Protein AF-A0A3N5VXT0-F1 (afdb_monomer)

Structure (mmCIF, N/CA/C/O backbone):
data_AF-A0A3N5VXT0-F1
#
_entry.id   AF-A0A3N5VXT0-F1
#
loop_
_atom_site.group_PDB
_atom_site.id
_atom_site.type_symbol
_atom_site.label_atom_id
_atom_site.label_alt_id
_atom_site.label_comp_id
_atom_site.label_asym_id
_atom_site.label_entity_id
_atom_site.label_seq_id
_atom_site.pdbx_PDB_ins_code
_atom_site.Cartn_x
_atom_site.Cartn_y
_atom_site.Cartn_z
_atom_site.occupancy
_atom_site.B_iso_or_equiv
_atom_site.auth_seq_id
_atom_site.auth_comp_id
_atom_site.auth_asym_id
_atom_site.auth_atom_id
_atom_site.pdbx_PDB_model_num
ATOM 1 N N . MET A 1 1 ? 22.801 -5.169 -23.342 1.00 86.81 1 MET A N 1
ATOM 2 C CA . MET A 1 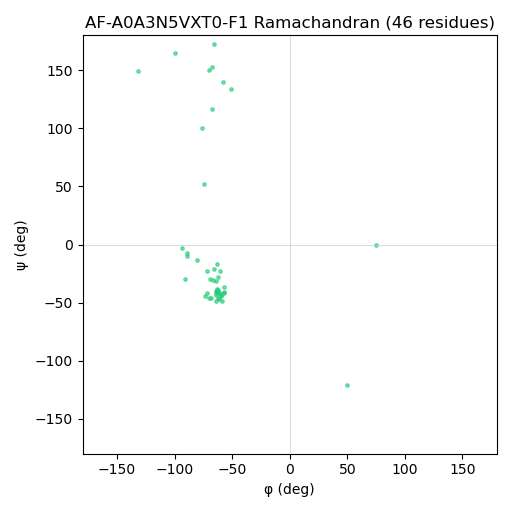1 ? 22.666 -5.470 -21.896 1.00 86.81 1 MET A CA 1
ATOM 3 C C . MET A 1 1 ? 21.793 -4.440 -21.180 1.00 86.81 1 MET A C 1
ATOM 5 O O . MET A 1 1 ? 20.754 -4.837 -20.679 1.00 86.81 1 MET A O 1
ATOM 9 N N . LEU A 1 2 ? 22.133 -3.142 -21.194 1.00 96.12 2 LEU A N 1
ATOM 10 C CA . LEU A 1 2 ? 21.363 -2.090 -20.500 1.00 96.12 2 LEU A CA 1
ATOM 11 C C . LEU A 1 2 ? 19.890 -1.977 -20.945 1.00 96.12 2 LEU A C 1
ATOM 13 O O . LEU A 1 2 ? 19.002 -1.983 -20.101 1.00 96.12 2 LEU A O 1
ATOM 17 N N . GLN A 1 3 ? 19.624 -1.939 -22.257 1.00 96.94 3 GLN A N 1
ATOM 18 C CA . GLN A 1 3 ? 18.256 -1.820 -22.793 1.00 96.94 3 GLN A CA 1
ATOM 19 C C . GLN A 1 3 ? 17.329 -2.948 -22.306 1.00 96.94 3 GLN A C 1
ATOM 21 O O . GLN A 1 3 ? 16.202 -2.686 -21.898 1.00 96.94 3 GLN A O 1
ATOM 26 N N . ASN A 1 4 ? 17.833 -4.186 -22.252 1.00 95.94 4 ASN A N 1
ATOM 27 C CA . ASN A 1 4 ? 17.067 -5.337 -21.765 1.00 95.94 4 ASN A CA 1
ATOM 28 C C . ASN A 1 4 ? 16.746 -5.243 -20.265 1.00 95.94 4 ASN A C 1
ATOM 30 O O . ASN A 1 4 ? 15.732 -5.775 -19.834 1.00 95.94 4 ASN A O 1
ATOM 34 N N . ILE A 1 5 ? 17.601 -4.601 -19.460 1.00 96.75 5 ILE A N 1
ATOM 35 C CA . ILE A 1 5 ? 17.354 -4.410 -18.021 1.00 96.75 5 ILE A CA 1
ATOM 36 C C . ILE A 1 5 ? 16.280 -3.342 -17.815 1.00 96.75 5 ILE A C 1
ATOM 38 O O . ILE A 1 5 ? 15.357 -3.557 -17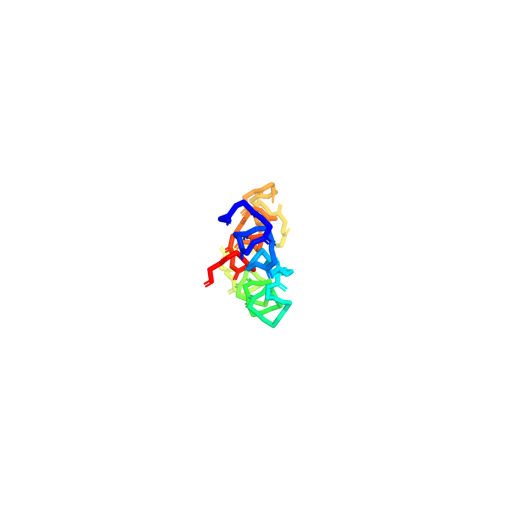.038 1.00 96.75 5 ILE A O 1
ATOM 42 N N . ILE A 1 6 ? 16.362 -2.231 -18.552 1.00 97.25 6 ILE A N 1
ATOM 43 C CA . ILE A 1 6 ? 15.364 -1.155 -18.485 1.00 97.25 6 ILE A CA 1
ATOM 44 C C . ILE A 1 6 ? 13.978 -1.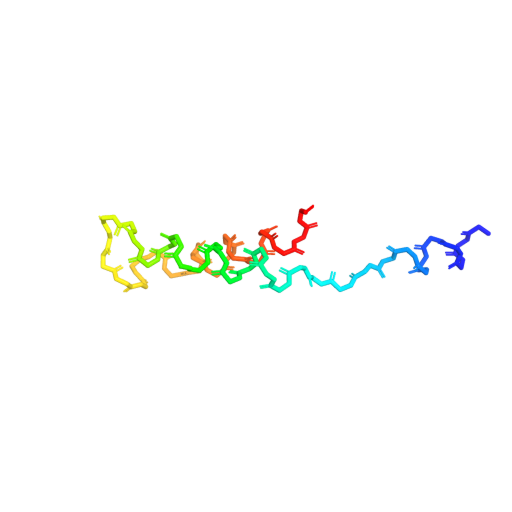683 -18.877 1.00 97.25 6 ILE A C 1
ATOM 46 O O . ILE A 1 6 ? 13.006 -1.404 -18.185 1.00 97.25 6 ILE A O 1
ATOM 50 N N . ALA A 1 7 ? 13.892 -2.521 -19.917 1.00 96.19 7 ALA A N 1
ATOM 51 C CA . ALA A 1 7 ? 12.633 -3.125 -20.362 1.00 96.19 7 ALA A CA 1
ATOM 52 C C . ALA A 1 7 ? 11.966 -4.051 -19.321 1.00 96.19 7 ALA A C 1
ATOM 54 O O . ALA A 1 7 ? 10.788 -4.368 -19.452 1.00 96.19 7 ALA A O 1
ATOM 55 N N . ARG A 1 8 ? 12.702 -4.499 -18.294 1.00 95.56 8 ARG A N 1
ATOM 56 C CA . ARG A 1 8 ? 12.175 -5.349 -17.214 1.00 95.56 8 ARG A CA 1
ATOM 57 C C . ARG A 1 8 ? 11.610 -4.559 -16.038 1.00 95.56 8 ARG A C 1
ATOM 59 O O . ARG A 1 8 ? 10.986 -5.167 -15.177 1.00 95.56 8 ARG A O 1
ATOM 66 N N . ILE A 1 9 ? 11.820 -3.244 -15.982 1.00 94.88 9 ILE A N 1
ATOM 67 C CA . ILE A 1 9 ? 11.186 -2.393 -14.973 1.00 94.88 9 ILE A CA 1
ATOM 68 C C . ILE A 1 9 ? 9.690 -2.374 -15.285 1.00 94.88 9 ILE A C 1
ATOM 70 O O . ILE A 1 9 ? 9.289 -1.963 -16.372 1.00 94.88 9 ILE A O 1
ATOM 74 N N . GLN A 1 10 ? 8.881 -2.889 -14.367 1.00 94.06 10 GLN A N 1
ATOM 75 C CA . GLN A 1 10 ? 7.426 -2.900 -14.489 1.00 94.06 10 GLN A CA 1
ATOM 76 C C . GLN A 1 10 ? 6.820 -1.757 -13.671 1.00 94.06 10 GLN A C 1
ATOM 78 O O . GLN A 1 10 ? 7.487 -1.155 -12.827 1.00 94.06 10 GLN A O 1
ATOM 83 N N . GLY A 1 11 ? 5.551 -1.457 -13.949 1.00 95.25 11 GLY A N 1
ATOM 84 C CA . GLY A 1 11 ? 4.742 -0.633 -13.057 1.00 95.25 11 GLY A CA 1
ATOM 85 C C . GLY A 1 11 ? 4.502 -1.328 -11.715 1.00 95.25 11 GLY A C 1
ATOM 86 O O . GLY A 1 11 ? 4.851 -2.494 -11.536 1.00 95.25 11 GLY A O 1
ATOM 87 N N . LEU A 1 12 ? 3.903 -0.595 -10.778 1.00 97.00 12 LEU A N 1
ATOM 88 C CA . LEU A 1 12 ? 3.499 -1.153 -9.490 1.00 97.00 12 LEU A CA 1
ATOM 89 C C . LEU A 1 12 ? 2.319 -2.11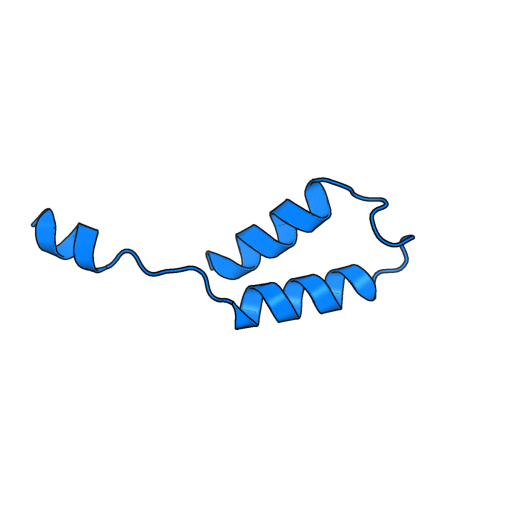8 -9.660 1.00 97.00 12 LEU A C 1
ATOM 91 O O . LEU A 1 12 ? 1.470 -1.915 -10.530 1.00 97.00 12 LEU A O 1
ATOM 95 N N . ASP A 1 13 ? 2.234 -3.119 -8.790 1.00 97.81 13 ASP A N 1
ATOM 96 C CA . ASP A 1 13 ? 1.062 -3.987 -8.688 1.00 97.81 13 ASP A CA 1
ATOM 97 C C . ASP A 1 13 ? -0.085 -3.259 -7.963 1.00 97.81 13 ASP A C 1
ATOM 99 O O . ASP A 1 13 ? -0.134 -3.162 -6.733 1.00 97.81 13 ASP A O 1
ATOM 103 N N . GLU A 1 14 ? -1.035 -2.739 -8.740 1.00 97.38 14 GLU A N 1
ATOM 104 C CA . GLU A 1 14 ? -2.202 -2.024 -8.216 1.00 97.38 14 GLU A CA 1
ATOM 105 C C . GLU A 1 14 ? -3.127 -2.913 -7.368 1.00 97.38 14 GLU A C 1
ATOM 107 O O . GLU A 1 14 ? -3.746 -2.427 -6.416 1.00 97.38 14 GLU A O 1
ATOM 112 N N . ALA A 1 15 ? -3.213 -4.214 -7.665 1.00 97.56 15 ALA A N 1
ATOM 113 C CA . ALA A 1 15 ? -4.045 -5.143 -6.907 1.00 97.56 15 ALA A CA 1
ATOM 114 C C . ALA A 1 15 ? -3.440 -5.406 -5.522 1.00 97.56 15 ALA A C 1
ATOM 116 O O . ALA A 1 15 ? -4.158 -5.388 -4.515 1.00 97.56 15 ALA A O 1
ATOM 117 N N . ALA A 1 16 ? -2.118 -5.569 -5.450 1.00 97.56 16 ALA A N 1
ATOM 118 C CA . ALA A 1 16 ? -1.395 -5.686 -4.189 1.00 97.56 16 ALA A CA 1
ATOM 119 C C . ALA A 1 16 ? -1.500 -4.398 -3.352 1.00 97.56 16 ALA A C 1
ATOM 121 O O . ALA A 1 16 ? -1.769 -4.458 -2.148 1.00 97.56 16 ALA A O 1
ATOM 122 N N . MET A 1 17 ? -1.391 -3.224 -3.986 1.00 98.00 17 MET A N 1
ATOM 123 C CA . MET A 1 17 ? -1.615 -1.932 -3.325 1.00 98.00 17 MET A CA 1
ATOM 124 C C . MET A 1 17 ? -3.040 -1.811 -2.758 1.00 98.00 17 MET A C 1
ATOM 126 O O . MET A 1 17 ? -3.218 -1.374 -1.616 1.00 98.00 17 MET A O 1
ATOM 130 N N . ALA A 1 18 ? -4.061 -2.217 -3.519 1.00 97.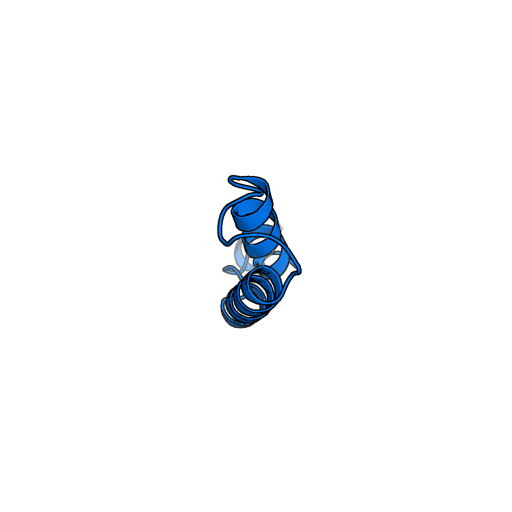62 18 ALA A N 1
ATOM 131 C CA . ALA A 1 18 ? -5.454 -2.198 -3.071 1.00 97.62 18 ALA A CA 1
ATOM 132 C C . ALA A 1 18 ? -5.689 -3.145 -1.882 1.00 97.62 18 ALA A C 1
ATOM 134 O O . ALA A 1 18 ? -6.311 -2.753 -0.891 1.00 97.62 18 ALA A O 1
ATOM 135 N N . ALA A 1 19 ? -5.135 -4.360 -1.933 1.00 97.69 19 ALA A N 1
ATOM 136 C CA . ALA A 1 19 ? -5.208 -5.320 -0.834 1.00 97.69 19 ALA A CA 1
ATOM 137 C C . ALA A 1 19 ? -4.507 -4.800 0.434 1.00 97.69 19 ALA A C 1
ATOM 139 O O . ALA A 1 19 ? -5.040 -4.920 1.541 1.00 97.69 19 ALA A O 1
ATOM 140 N N . ALA A 1 20 ? -3.339 -4.166 0.288 1.00 97.06 20 ALA A N 1
ATOM 141 C CA . ALA A 1 20 ? -2.620 -3.553 1.400 1.00 97.06 20 ALA A CA 1
ATOM 142 C C . ALA A 1 20 ? -3.407 -2.395 2.029 1.00 97.06 20 ALA A C 1
ATOM 144 O O . ALA A 1 20 ? -3.454 -2.288 3.257 1.00 97.06 20 ALA A O 1
ATOM 145 N N . ARG A 1 21 ? -4.069 -1.563 1.213 1.00 96.00 21 ARG A N 1
ATOM 146 C CA . ARG A 1 21 ? -4.928 -0.474 1.698 1.00 96.00 21 ARG A CA 1
ATOM 147 C C . ARG A 1 21 ? -6.129 -1.013 2.473 1.00 96.00 21 ARG A C 1
ATOM 149 O O . ARG A 1 21 ? -6.329 -0.609 3.613 1.00 96.00 21 ARG A O 1
ATOM 156 N N . ALA A 1 22 ? -6.835 -2.000 1.921 1.00 96.00 22 ALA A N 1
ATOM 157 C CA . ALA A 1 22 ? -7.943 -2.656 2.614 1.00 96.00 22 ALA A CA 1
ATOM 158 C C . ALA A 1 22 ? -7.499 -3.252 3.960 1.00 96.00 22 ALA A C 1
ATOM 160 O O . ALA A 1 22 ? -8.176 -3.093 4.971 1.00 96.00 22 ALA A O 1
ATOM 161 N N . ARG A 1 23 ? -6.316 -3.879 4.013 1.00 95.38 23 ARG A N 1
ATOM 162 C CA . ARG A 1 23 ? -5.745 -4.367 5.274 1.00 95.38 23 ARG A CA 1
ATOM 163 C C . ARG A 1 23 ? -5.484 -3.228 6.264 1.00 95.38 23 ARG A C 1
ATOM 165 O O . ARG A 1 23 ? -5.845 -3.382 7.429 1.00 95.38 23 ARG A O 1
ATOM 172 N N . GLN A 1 24 ? -4.871 -2.119 5.841 1.00 95.56 24 GLN A N 1
ATOM 173 C CA . GLN A 1 24 ?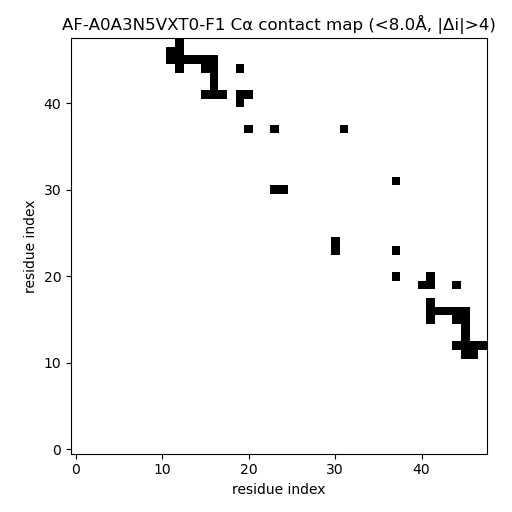 -4.605 -0.963 6.713 1.00 95.56 24 GLN A CA 1
ATOM 174 C C . GLN A 1 24 ? -5.886 -0.409 7.348 1.00 95.56 24 GLN A C 1
ATOM 176 O O . GLN A 1 24 ? -5.864 -0.042 8.525 1.00 95.56 24 GLN A O 1
ATOM 181 N N . ASP A 1 25 ? -6.994 -0.415 6.608 1.00 92.88 25 ASP A N 1
ATOM 182 C CA . ASP A 1 25 ? -8.299 0.050 7.085 1.00 92.88 25 ASP A CA 1
ATOM 183 C C . ASP A 1 25 ? -8.941 -0.909 8.110 1.00 92.88 25 ASP A C 1
ATOM 185 O O . ASP A 1 25 ? -9.755 -0.485 8.926 1.00 92.88 25 ASP A O 1
ATOM 189 N N . THR A 1 26 ? -8.550 -2.192 8.119 1.00 94.38 26 THR A N 1
ATOM 190 C CA . THR A 1 26 ? -9.046 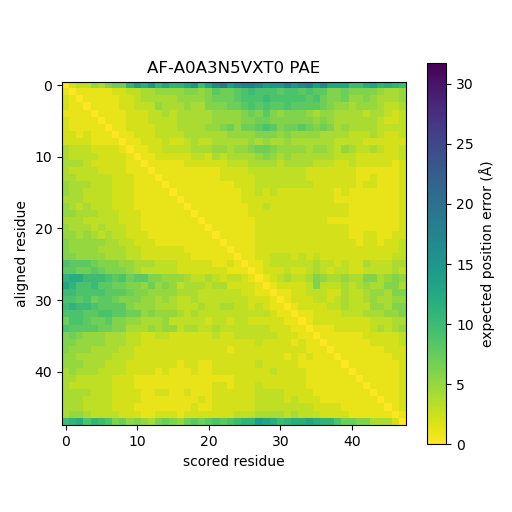-3.210 9.076 1.00 94.38 26 THR A CA 1
ATOM 191 C C . THR A 1 26 ? -8.242 -3.318 10.374 1.00 94.38 26 THR A C 1
ATOM 193 O O . THR A 1 26 ? -8.623 -4.064 11.278 1.00 94.38 26 THR A O 1
ATOM 196 N N . LEU A 1 27 ? -7.105 -2.625 10.482 1.00 92.88 27 LEU A N 1
ATOM 197 C CA . LEU A 1 27 ? -6.284 -2.669 11.691 1.00 92.88 27 LEU A CA 1
ATOM 198 C C . LEU A 1 27 ? -7.006 -1.994 12.864 1.00 92.88 27 LEU A C 1
ATOM 200 O O . LEU A 1 27 ? -7.793 -1.071 12.682 1.00 92.88 27 LEU A O 1
ATOM 204 N N . THR A 1 28 ? -6.689 -2.412 14.092 1.00 92.19 28 THR A N 1
ATOM 205 C CA . THR A 1 28 ? -7.207 -1.816 15.338 1.00 92.19 28 THR A CA 1
ATOM 206 C C . THR A 1 28 ? -6.550 -0.459 15.626 1.00 92.19 28 THR A C 1
ATOM 208 O O . THR A 1 28 ? -5.975 -0.237 16.691 1.00 92.19 28 THR A O 1
ATOM 211 N N . LYS A 1 29 ? -6.577 0.434 14.639 1.00 88.81 29 LYS A N 1
ATOM 212 C CA . LYS A 1 29 ? -6.085 1.806 14.673 1.00 88.81 29 LYS A CA 1
ATOM 213 C C . LYS A 1 29 ? -7.172 2.724 14.107 1.00 88.81 29 LYS A C 1
ATOM 215 O O . LYS A 1 29 ? -7.909 2.297 13.218 1.00 88.81 29 LYS A O 1
ATOM 220 N N . PRO A 1 30 ? -7.283 3.981 14.559 1.00 90.69 30 PRO A N 1
ATOM 221 C CA . PRO A 1 30 ? -8.072 4.962 13.828 1.00 90.69 30 PRO A CA 1
ATOM 222 C C . PRO A 1 30 ? -7.527 5.109 12.391 1.00 90.69 30 PRO A C 1
ATOM 224 O O . PRO A 1 30 ? -6.305 5.106 12.210 1.00 90.69 30 PRO A O 1
ATOM 227 N N . PRO A 1 31 ? -8.382 5.240 11.362 1.00 89.12 31 PRO A N 1
ATOM 228 C CA . PRO A 1 31 ? -7.926 5.495 9.997 1.00 89.12 31 PRO A CA 1
ATOM 229 C C . PRO A 1 31 ? -6.961 6.688 9.930 1.00 89.12 31 PRO A C 1
ATOM 231 O O . PRO A 1 31 ? -7.215 7.728 10.539 1.00 89.12 31 PRO A O 1
ATOM 234 N N . GLY A 1 32 ? -5.840 6.534 9.219 1.00 89.12 32 GLY A N 1
ATOM 235 C CA . GLY A 1 32 ? -4.821 7.575 9.074 1.00 89.12 32 GLY A CA 1
ATOM 236 C C . GLY A 1 32 ? -3.922 7.814 10.294 1.00 89.12 32 GLY A C 1
ATOM 237 O O . GLY A 1 32 ? -3.026 8.655 10.216 1.00 89.12 32 GLY A O 1
ATOM 238 N N . SER A 1 33 ? -4.094 7.097 11.412 1.00 93.44 33 SER A N 1
ATOM 239 C CA . SER A 1 33 ? -3.309 7.346 12.631 1.00 93.44 33 SER A CA 1
ATOM 240 C C . SER A 1 33 ? -1.816 7.040 12.485 1.00 93.44 33 SER A C 1
ATOM 242 O O . SER A 1 33 ? -1.017 7.533 13.277 1.00 93.44 33 SER A O 1
ATOM 244 N N . LEU A 1 34 ? -1.423 6.211 11.512 1.00 90.88 34 LEU A N 1
ATOM 245 C CA . LEU A 1 34 ? -0.014 5.921 11.228 1.00 90.88 34 LEU A CA 1
ATOM 246 C C . LEU A 1 34 ? 0.564 6.844 10.135 1.00 90.88 34 LEU A C 1
ATOM 248 O O . LEU A 1 34 ? 1.760 6.770 9.836 1.00 90.88 34 LEU A O 1
ATOM 252 N N . GLY A 1 35 ? -0.259 7.725 9.551 1.00 93.50 35 GLY A N 1
ATOM 253 C CA . GLY A 1 35 ? 0.141 8.720 8.557 1.00 93.50 35 GLY A CA 1
ATOM 254 C C . GLY A 1 35 ? 0.965 8.114 7.419 1.00 93.50 35 GLY A C 1
ATOM 255 O O . GLY A 1 35 ? 0.537 7.178 6.745 1.00 93.50 35 GLY A O 1
ATOM 256 N N . ARG A 1 36 ? 2.198 8.609 7.245 1.00 96.12 36 ARG A N 1
ATOM 257 C CA . ARG A 1 36 ? 3.106 8.199 6.159 1.00 96.12 36 ARG A CA 1
ATOM 258 C C . ARG A 1 36 ? 3.458 6.706 6.172 1.00 96.12 36 ARG A C 1
ATOM 260 O O . ARG A 1 36 ? 3.833 6.163 5.137 1.00 96.12 36 ARG A O 1
ATOM 267 N N . LEU A 1 37 ? 3.353 6.024 7.314 1.00 95.50 37 LEU A N 1
ATOM 268 C CA . LEU A 1 37 ? 3.604 4.580 7.376 1.00 95.50 37 LEU A CA 1
ATOM 269 C C . LEU A 1 37 ? 2.517 3.773 6.650 1.00 95.50 37 LEU A C 1
ATOM 271 O O . LEU A 1 37 ? 2.823 2.718 6.100 1.00 95.50 37 LEU A O 1
ATOM 275 N N . GLU A 1 38 ? 1.276 4.266 6.599 1.00 95.06 38 GLU A N 1
ATOM 276 C CA . GLU A 1 38 ? 0.193 3.613 5.848 1.00 95.06 38 GLU A CA 1
ATOM 277 C C . GLU A 1 38 ? 0.462 3.705 4.347 1.00 95.06 38 GLU A C 1
ATOM 279 O O . GLU A 1 38 ? 0.399 2.704 3.635 1.00 95.06 38 GLU A O 1
ATOM 284 N N . GLU A 1 39 ? 0.849 4.893 3.882 1.00 95.62 39 GLU A N 1
ATOM 285 C CA . GLU A 1 39 ? 1.197 5.147 2.482 1.00 95.62 39 GLU A CA 1
ATOM 286 C C . GLU A 1 39 ? 2.408 4.321 2.038 1.00 95.62 39 GLU A C 1
ATOM 288 O O . GLU A 1 39 ? 2.358 3.670 0.995 1.00 95.62 39 GLU A O 1
ATOM 293 N N . LEU A 1 40 ? 3.468 4.283 2.855 1.00 96.81 40 LEU A N 1
ATOM 294 C CA . LEU A 1 40 ? 4.664 3.485 2.574 1.00 96.81 40 LEU A CA 1
ATOM 295 C C . LEU A 1 40 ? 4.359 1.986 2.543 1.00 96.81 40 LEU A C 1
ATOM 297 O O . LEU A 1 40 ? 4.874 1.277 1.683 1.00 96.81 40 LEU A O 1
ATOM 301 N N . SER A 1 41 ? 3.507 1.500 3.449 1.00 96.00 41 SER A N 1
ATOM 302 C CA . SER A 1 41 ? 3.083 0.098 3.460 1.00 96.00 41 SER A CA 1
ATOM 303 C C . SER A 1 41 ? 2.320 -0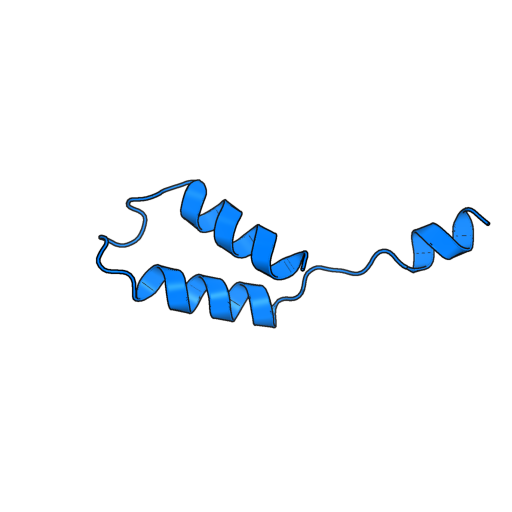.280 2.190 1.00 96.00 41 SER A C 1
ATOM 305 O O . SER A 1 41 ? 2.499 -1.391 1.699 1.00 96.00 41 SER A O 1
ATOM 307 N N . VAL A 1 42 ? 1.474 0.615 1.670 1.00 96.81 42 VAL A N 1
ATOM 308 C CA . VAL A 1 42 ? 0.746 0.398 0.412 1.00 96.81 42 VAL A CA 1
ATOM 309 C C . VAL A 1 42 ? 1.706 0.437 -0.775 1.00 96.81 42 VAL A C 1
ATOM 311 O O . VAL A 1 42 ? 1.665 -0.458 -1.609 1.00 96.81 42 VAL A O 1
ATOM 314 N N . GLN A 1 43 ? 2.607 1.422 -0.832 1.00 97.25 43 GLN A N 1
ATOM 315 C CA . GLN A 1 43 ? 3.599 1.529 -1.904 1.00 97.25 43 GLN A CA 1
ATOM 316 C C . GLN A 1 43 ? 4.512 0.301 -1.963 1.00 97.25 43 GLN A C 1
ATOM 318 O O . GLN A 1 43 ? 4.774 -0.210 -3.047 1.00 97.25 43 GLN A O 1
ATOM 323 N N . LEU A 1 44 ? 4.973 -0.188 -0.808 1.00 97.19 44 LEU A N 1
ATOM 324 C CA . LEU A 1 44 ? 5.841 -1.359 -0.740 1.00 97.19 44 LEU A CA 1
ATOM 325 C C . LEU A 1 44 ? 5.149 -2.611 -1.287 1.00 97.19 44 LEU A C 1
ATOM 327 O O . LEU A 1 44 ? 5.784 -3.374 -2.005 1.00 97.19 44 LEU A O 1
ATOM 331 N N . ALA A 1 45 ? 3.855 -2.783 -1.005 1.00 97.12 45 ALA A N 1
ATOM 332 C CA . ALA A 1 45 ? 3.075 -3.898 -1.535 1.00 97.12 45 ALA A CA 1
ATOM 333 C C . ALA A 1 45 ? 2.971 -3.882 -3.068 1.00 97.12 45 ALA A C 1
ATOM 335 O O . ALA A 1 45 ? 2.861 -4.939 -3.666 1.00 97.12 45 ALA A O 1
ATOM 336 N N . GLY A 1 46 ? 3.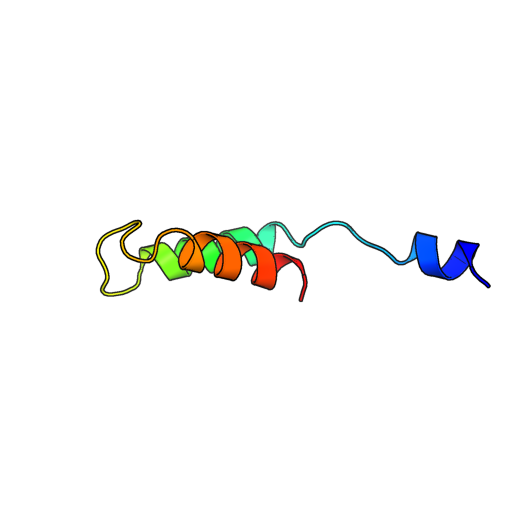035 -2.708 -3.706 1.00 97.12 46 GLY A N 1
ATOM 337 C CA . GLY A 1 46 ? 3.064 -2.606 -5.167 1.00 97.12 46 GLY A CA 1
ATOM 338 C C . GLY A 1 46 ? 4.438 -2.858 -5.797 1.00 97.12 46 GLY A C 1
ATOM 339 O O . GLY A 1 46 ? 4.520 -2.977 -7.014 1.00 97.12 46 GLY A O 1
ATOM 340 N N . ILE A 1 47 ? 5.519 -2.882 -5.008 1.00 96.25 47 ILE A N 1
ATOM 341 C CA . ILE A 1 47 ? 6.891 -3.117 -5.500 1.00 96.25 47 ILE A CA 1
ATOM 342 C C . ILE A 1 47 ? 7.247 -4.612 -5.478 1.00 96.25 47 ILE A C 1
ATOM 344 O O . ILE A 1 47 ? 8.087 -5.045 -6.270 1.00 96.25 47 ILE A O 1
ATOM 348 N N . THR A 1 48 ? 6.664 -5.370 -4.546 1.00 78.44 48 THR A N 1
ATOM 349 C CA . THR A 1 48 ? 6.908 -6.808 -4.333 1.00 78.44 48 THR A CA 1
ATOM 350 C C . THR A 1 48 ? 6.104 -7.676 -5.278 1.00 78.44 48 THR A C 1
ATOM 352 O O . THR A 1 48 ? 6.694 -8.642 -5.809 1.00 78.44 48 THR A O 1
#

Sequence (48 aa):
MLQNIIARIQGLDEAAMAAARARQDTLTKPPGSLGRLEELSVQLAGIT

Solvent-accessible surface area (backbone atoms only — not comparable to full-atom values): 2893 Å² total; per-residue (Å²): 113,69,68,66,56,59,72,65,66,72,79,66,40,63,66,44,22,50,53,40,45,57,51,63,67,69,43,102,57,66,84,71,74,64,49,70,57,54,57,50,52,20,54,51,41,16,73,110

Nearest PDB structures (foldseek):
  6b5f-assembly1_B  TM=9.863E-01  e=1.699E-02  Yersinia enterocolitica subsp. enterocolitica 8081
  4kqg-assembly1_A  TM=9.792E-01  e=3.386E-02  Salmonella enterica subsp. enterica serovar Typhimurium str. LT2
  6b5f-assembly1_A  TM=9.727E-01  e=3.386E-02  Yersinia enterocolitica subsp. enterocolitica 8081
  1jh8-assembly1_A  TM=9.756E-01  e=4.781E-02  Salmonella enterica

Secondary structure (DSSP, 8-state):
-HHHHHTTPPPP-HHHHHHHHHHHHHSSS-TTTTTHHHHHHHHHHHH-

Foldseek 3Di:
DVVVVVVPDDWFDVVQLVVLLVVQPPDPDDPCPVPVVSVVSSRVSRVD

Mean predicted aligned error: 3.21 Å

Radius of gyration: 14.35 Å; Cα contacts (8 Å, |Δi|>4): 26; chains: 1; bounding box: 32×16×38 Å

pLDDT: mean 94.78, std 3.57, range [78.44, 98.0]